Protein AF-A0AAW3DLY4-F1 (afdb_monomer_lite)

InterPro domains:
  IPR051628 Linear Ubiquitination-Associated E3 Ligases [PTHR22770] (1-93)

Structure (mmCIF, N/CA/C/O backbone):
data_AF-A0AAW3DLY4-F1
#
_entry.id   AF-A0AAW3DLY4-F1
#
loop_
_atom_site.group_PDB
_atom_site.id
_atom_site.type_symbol
_atom_site.label_atom_id
_atom_site.label_alt_id
_atom_site.label_comp_id
_atom_site.label_asym_id
_atom_site.label_entity_id
_atom_site.label_seq_id
_atom_site.pdbx_PDB_ins_code
_atom_site.Cartn_x
_atom_site.Cartn_y
_atom_site.Cartn_z
_atom_site.occupancy
_atom_site.B_iso_or_equiv
_atom_site.auth_seq_id
_atom_site.auth_comp_id
_atom_site.auth_asym_id
_atom_site.auth_atom_id
_atom_site.pdbx_PDB_model_num
ATOM 1 N N . GLN A 1 1 ? -2.853 5.286 -8.660 1.00 81.44 1 GLN A N 1
ATOM 2 C CA . GLN A 1 1 ? -2.055 4.701 -7.549 1.00 81.44 1 GLN A CA 1
ATOM 3 C C . GLN A 1 1 ? -3.009 3.956 -6.631 1.00 81.44 1 GLN A C 1
ATOM 5 O O . GLN A 1 1 ? -4.099 4.460 -6.415 1.00 81.44 1 GLN A O 1
ATOM 10 N N . ILE A 1 2 ?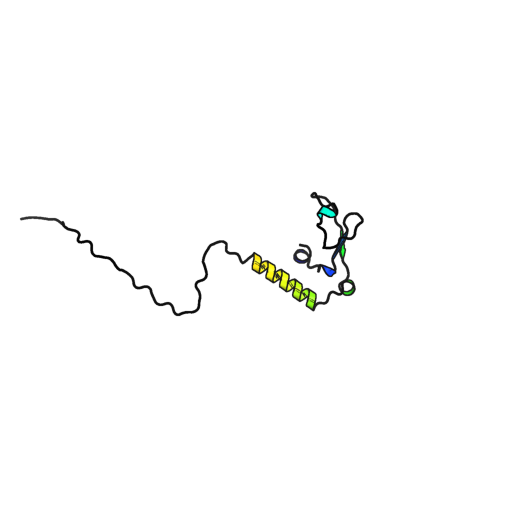 -2.622 2.812 -6.048 1.00 88.69 2 ILE A N 1
ATOM 11 C CA . ILE A 1 2 ? -3.568 1.887 -5.381 1.00 88.69 2 ILE A CA 1
ATOM 12 C C . ILE A 1 2 ? -4.442 2.517 -4.297 1.00 88.69 2 ILE A C 1
ATOM 14 O O . ILE A 1 2 ? -5.608 2.155 -4.183 1.00 88.69 2 ILE A O 1
ATOM 18 N N . PHE A 1 3 ? -3.924 3.483 -3.539 1.00 88.94 3 PHE A N 1
ATOM 19 C CA . PHE A 1 3 ? -4.751 4.199 -2.568 1.00 88.94 3 PHE A CA 1
ATOM 20 C C . PHE A 1 3 ? -5.906 4.968 -3.230 1.00 88.94 3 PHE A C 1
ATOM 22 O O . PHE A 1 3 ? -7.015 4.981 -2.717 1.00 88.94 3 PHE A O 1
ATOM 29 N N . GLN A 1 4 ? -5.667 5.555 -4.396 1.00 86.25 4 GLN A N 1
ATOM 30 C CA . GLN A 1 4 ? -6.649 6.333 -5.146 1.00 86.25 4 GLN A CA 1
ATOM 31 C C . GLN A 1 4 ? -7.583 5.443 -5.979 1.00 86.25 4 GLN A C 1
ATOM 33 O O . GLN A 1 4 ? -8.765 5.742 -6.100 1.00 86.25 4 GLN A O 1
ATOM 38 N N . ASP A 1 5 ? -7.055 4.339 -6.513 1.00 87.88 5 ASP A N 1
ATOM 39 C CA . ASP A 1 5 ? -7.800 3.433 -7.394 1.00 87.88 5 ASP A CA 1
ATOM 40 C C . ASP A 1 5 ? -8.678 2.445 -6.602 1.00 87.88 5 ASP A C 1
ATOM 42 O O . ASP A 1 5 ? -9.777 2.105 -7.033 1.00 87.88 5 ASP A O 1
ATOM 46 N N . TYR A 1 6 ? -8.200 1.989 -5.436 1.00 88.56 6 TYR A N 1
ATOM 47 C CA . TYR A 1 6 ? -8.843 0.940 -4.631 1.00 88.56 6 TYR A CA 1
ATOM 48 C C . TYR A 1 6 ? -9.123 1.342 -3.175 1.00 88.56 6 TYR A C 1
ATOM 50 O O . TYR A 1 6 ? -9.742 0.573 -2.444 1.00 88.56 6 TYR A O 1
ATOM 58 N N . GLY A 1 7 ? -8.662 2.507 -2.711 1.00 87.56 7 GLY A N 1
ATOM 59 C CA . GLY A 1 7 ? -8.925 2.986 -1.347 1.00 87.56 7 GLY A CA 1
ATOM 60 C C . GLY A 1 7 ? -8.051 2.367 -0.250 1.00 87.56 7 GLY A C 1
ATOM 61 O O . GLY A 1 7 ? -8.222 2.706 0.920 1.00 87.56 7 GLY A O 1
ATOM 62 N N . PHE A 1 8 ? -7.103 1.482 -0.579 1.00 90.38 8 PHE A N 1
ATOM 63 C CA . PHE A 1 8 ? -6.233 0.867 0.428 1.00 90.38 8 PHE A CA 1
ATOM 64 C C . PHE A 1 8 ? -5.183 1.856 0.925 1.00 90.38 8 PHE A C 1
ATOM 66 O O . PHE A 1 8 ? -4.349 2.315 0.149 1.00 90.38 8 PHE A O 1
ATOM 73 N N . HIS A 1 9 ? -5.190 2.171 2.219 1.00 89.12 9 HIS A N 1
ATOM 74 C CA . HIS A 1 9 ? -4.235 3.115 2.798 1.00 89.12 9 HIS A CA 1
ATOM 75 C C . HIS A 1 9 ? -2.782 2.603 2.692 1.00 89.12 9 HIS A C 1
ATOM 77 O O . HIS A 1 9 ? -2.556 1.414 2.918 1.00 89.12 9 HIS A O 1
ATOM 83 N N . PRO A 1 10 ? -1.770 3.451 2.420 1.00 88.56 10 PRO A N 1
ATOM 84 C CA . PRO A 1 10 ? -0.369 3.018 2.326 1.00 88.56 10 PRO A CA 1
ATOM 85 C C . PRO A 1 10 ? 0.121 2.200 3.532 1.00 88.56 10 PRO A C 1
ATOM 87 O O . PRO A 1 10 ? 0.851 1.231 3.368 1.00 88.56 10 PRO A O 1
ATOM 90 N N . LEU A 1 11 ? -0.356 2.510 4.743 1.00 90.00 11 LEU A N 1
ATOM 91 C CA . LEU A 1 11 ? 0.025 1.781 5.964 1.00 90.00 11 LEU A CA 1
ATOM 92 C C . LEU A 1 11 ? -0.368 0.295 5.946 1.00 90.00 11 LEU A C 1
ATOM 94 O O . LEU A 1 11 ? 0.375 -0.543 6.472 1.00 90.00 11 LEU A O 1
ATOM 98 N N . VAL A 1 12 ? -1.503 -0.043 5.323 1.00 91.88 12 VAL A N 1
ATOM 99 C CA . VAL A 1 12 ? -1.952 -1.437 5.203 1.00 91.88 12 VAL A CA 1
ATOM 100 C C . VAL A 1 12 ? -1.307 -2.165 4.025 1.00 91.88 12 VAL A C 1
ATOM 102 O O . VAL A 1 12 ? -1.423 -3.383 3.939 1.00 91.88 12 VAL A O 1
ATOM 105 N N . GLN A 1 13 ? -0.616 -1.458 3.131 1.00 92.25 13 GLN A N 1
ATOM 106 C CA . GLN A 1 13 ? -0.003 -2.037 1.940 1.00 92.25 13 GLN A CA 1
ATOM 107 C C . GLN A 1 13 ? 1.377 -2.618 2.262 1.00 92.25 13 GLN A C 1
ATOM 109 O O . GLN A 1 13 ? 2.264 -1.926 2.756 1.00 92.25 13 GLN A O 1
ATOM 114 N N . ARG A 1 14 ? 1.581 -3.902 1.959 1.00 92.06 14 ARG A N 1
ATOM 115 C CA . ARG A 1 14 ? 2.878 -4.579 2.053 1.00 92.06 14 ARG A CA 1
ATOM 116 C C . ARG A 1 14 ? 3.245 -5.175 0.708 1.00 92.06 14 ARG A C 1
ATOM 118 O O . ARG A 1 14 ? 2.703 -6.193 0.289 1.00 92.06 14 ARG A O 1
ATOM 125 N N . TRP A 1 15 ? 4.163 -4.507 0.028 1.00 90.94 15 TRP A N 1
ATOM 126 C CA . TRP A 1 15 ? 4.622 -4.895 -1.296 1.00 90.94 15 TRP A CA 1
ATOM 127 C C . TRP A 1 15 ? 5.664 -5.998 -1.218 1.00 90.94 15 TRP A C 1
ATOM 129 O O . TRP A 1 15 ? 6.626 -5.897 -0.462 1.00 90.94 15 TRP A O 1
ATOM 139 N N . ILE A 1 16 ? 5.471 -7.047 -2.008 1.00 90.38 16 ILE A N 1
ATOM 140 C CA . ILE A 1 16 ? 6.378 -8.183 -2.109 1.00 90.38 16 ILE A CA 1
ATOM 141 C C . ILE A 1 16 ? 6.741 -8.348 -3.580 1.00 90.38 16 ILE A C 1
ATOM 143 O O . ILE A 1 16 ? 5.876 -8.585 -4.425 1.00 90.38 16 ILE A O 1
ATOM 147 N N . ILE A 1 17 ? 8.027 -8.221 -3.890 1.00 90.12 17 ILE A N 1
ATOM 148 C CA . ILE A 1 17 ? 8.555 -8.395 -5.245 1.00 90.12 17 ILE A CA 1
ATOM 149 C C . ILE A 1 17 ? 9.643 -9.467 -5.173 1.00 90.12 17 ILE A C 1
ATOM 151 O O . ILE A 1 17 ? 10.612 -9.347 -4.419 1.00 90.12 17 ILE A O 1
ATOM 155 N N . GLY A 1 18 ? 9.449 -10.562 -5.911 1.00 85.69 18 GLY A N 1
ATOM 156 C CA . GLY A 1 18 ? 10.279 -11.760 -5.780 1.00 85.69 18 GLY A CA 1
ATOM 157 C C . GLY A 1 18 ? 10.168 -12.372 -4.380 1.00 85.69 18 GLY A C 1
ATOM 158 O O . GLY A 1 18 ? 9.118 -12.886 -4.008 1.00 85.69 18 GLY A O 1
ATOM 159 N N . GLN A 1 19 ? 11.257 -12.316 -3.608 1.00 84.62 19 GLN A N 1
ATOM 160 C CA . GLN A 1 19 ? 11.336 -12.826 -2.229 1.00 84.62 19 GLN A CA 1
ATOM 161 C C . GLN A 1 19 ? 11.556 -11.715 -1.189 1.00 84.62 19 GLN A C 1
ATOM 163 O O . GLN A 1 19 ? 11.863 -11.997 -0.031 1.00 84.62 19 GLN A O 1
ATOM 168 N N . CYS A 1 20 ? 11.429 -10.447 -1.588 1.00 85.88 20 CYS A N 1
ATOM 169 C CA . CYS A 1 20 ? 11.722 -9.306 -0.727 1.00 85.88 20 CYS A CA 1
ATOM 170 C C . CYS A 1 20 ? 10.455 -8.517 -0.397 1.00 85.88 20 CYS A C 1
ATOM 172 O O . CYS A 1 20 ? 9.661 -8.206 -1.285 1.00 85.88 20 CYS A O 1
ATOM 174 N N . LEU A 1 21 ? 10.310 -8.148 0.879 1.00 87.06 21 LEU A N 1
ATOM 175 C CA . LEU A 1 21 ? 9.351 -7.142 1.325 1.00 87.06 21 LEU A CA 1
ATOM 176 C C . LEU A 1 21 ? 9.915 -5.754 0.987 1.00 87.06 21 LEU A C 1
ATOM 178 O O . LEU A 1 21 ? 11.013 -5.404 1.424 1.00 87.06 21 LEU A O 1
ATOM 182 N N . CYS A 1 22 ? 9.198 -4.983 0.179 1.00 84.81 22 CYS A N 1
ATOM 183 C CA . CYS A 1 22 ? 9.636 -3.665 -0.260 1.00 84.81 22 CYS A CA 1
ATOM 184 C C . CYS A 1 22 ? 9.433 -2.615 0.835 1.00 84.81 22 CYS A C 1
ATOM 186 O O . CYS A 1 22 ? 8.495 -2.687 1.631 1.00 84.81 22 CYS A O 1
ATOM 188 N N . VAL A 1 23 ? 10.321 -1.625 0.838 1.00 79.69 23 VAL A N 1
ATOM 189 C CA . VAL A 1 23 ? 10.277 -0.454 1.716 1.00 79.69 23 VAL A CA 1
ATOM 190 C C . VAL A 1 23 ? 10.265 0.783 0.823 1.00 79.69 23 VAL A C 1
ATOM 192 O O . VAL A 1 23 ? 10.929 0.793 -0.216 1.00 79.69 23 VAL A O 1
ATOM 195 N N . ASP A 1 24 ? 9.530 1.817 1.229 1.00 74.31 24 ASP A N 1
ATOM 196 C CA . ASP A 1 24 ? 9.222 2.998 0.406 1.00 74.31 24 ASP A CA 1
ATOM 197 C C . ASP A 1 24 ? 10.450 3.825 -0.030 1.00 74.31 24 ASP A C 1
ATOM 199 O O . ASP A 1 24 ? 10.347 4.677 -0.908 1.00 74.31 24 ASP A O 1
ATOM 203 N N . GLU A 1 25 ? 11.634 3.575 0.535 1.00 77.88 25 GLU A N 1
ATOM 204 C CA . GLU A 1 25 ? 12.865 4.311 0.214 1.00 77.88 25 GLU A CA 1
ATOM 205 C C . GLU A 1 25 ? 13.497 3.918 -1.134 1.00 77.88 25 GLU A C 1
ATOM 207 O O . GLU A 1 25 ? 14.396 4.606 -1.622 1.00 77.88 25 GLU A O 1
ATOM 212 N N . ARG A 1 26 ? 13.067 2.808 -1.750 1.00 78.38 26 ARG A N 1
ATOM 213 C CA . ARG A 1 26 ? 13.651 2.296 -3.001 1.00 78.38 26 ARG A CA 1
ATOM 214 C C . ARG A 1 26 ? 12.653 2.325 -4.149 1.00 78.38 26 ARG A C 1
ATOM 216 O O . ARG A 1 26 ? 11.471 2.043 -3.992 1.00 78.38 26 ARG A O 1
ATOM 223 N N . THR A 1 27 ? 13.161 2.601 -5.348 1.00 83.12 27 THR A N 1
ATOM 224 C CA . THR A 1 27 ? 12.357 2.542 -6.571 1.00 83.12 27 THR A CA 1
ATOM 225 C C . THR A 1 27 ? 11.964 1.103 -6.899 1.00 83.12 27 THR A C 1
ATOM 227 O O . THR A 1 27 ? 12.731 0.163 -6.682 1.00 83.12 27 THR A O 1
ATOM 230 N N . VAL A 1 28 ? 10.788 0.928 -7.503 1.00 82.81 28 VAL A N 1
ATOM 231 C CA . VAL A 1 28 ? 10.261 -0.389 -7.907 1.00 82.81 28 VAL A CA 1
ATOM 232 C C . VAL A 1 28 ? 11.221 -1.121 -8.865 1.00 82.81 28 VAL A C 1
ATOM 234 O O . VAL A 1 28 ? 11.380 -2.340 -8.805 1.00 82.81 28 VAL A O 1
ATOM 237 N N . SER A 1 29 ? 11.961 -0.366 -9.683 1.00 83.44 29 SER A N 1
ATOM 238 C CA . SER A 1 29 ? 12.997 -0.884 -10.584 1.00 83.44 29 SER A CA 1
ATOM 239 C C . SER A 1 29 ? 14.164 -1.552 -9.860 1.00 83.44 29 SER A C 1
ATOM 241 O O . SER A 1 29 ? 14.739 -2.504 -10.386 1.00 83.44 29 SER A O 1
ATOM 243 N N . SER A 1 30 ? 14.492 -1.103 -8.642 1.00 84.25 30 SER A N 1
ATOM 244 C CA . SER A 1 30 ? 15.518 -1.736 -7.804 1.00 84.25 30 SER A CA 1
ATOM 245 C C . SER A 1 30 ? 15.120 -3.140 -7.347 1.00 84.25 30 SER A C 1
ATOM 247 O O . SER A 1 30 ? 16.000 -3.921 -6.995 1.00 84.25 30 SER A O 1
ATOM 249 N N . TYR A 1 31 ? 13.824 -3.455 -7.334 1.00 81.94 31 TYR A N 1
ATOM 250 C CA . TYR A 1 31 ? 13.295 -4.761 -6.945 1.00 81.94 31 TYR A CA 1
ATOM 251 C C . TYR A 1 31 ? 13.081 -5.704 -8.134 1.00 81.94 31 TYR A C 1
ATOM 253 O O . TYR A 1 31 ? 12.654 -6.839 -7.950 1.00 81.94 31 TYR A O 1
ATOM 261 N N . GLY A 1 32 ? 13.404 -5.254 -9.349 1.00 82.94 32 GLY A N 1
ATOM 262 C CA . GLY A 1 32 ? 13.342 -6.073 -10.556 1.00 82.94 32 GLY A CA 1
ATOM 263 C C . GLY A 1 32 ? 12.179 -5.758 -11.490 1.00 82.94 32 GLY A C 1
ATOM 264 O O . GLY A 1 32 ? 12.116 -6.380 -12.542 1.00 82.94 32 GLY A O 1
ATOM 265 N N . ILE A 1 33 ? 11.323 -4.774 -11.179 1.00 86.25 33 ILE A N 1
ATOM 266 C CA . ILE A 1 33 ? 10.237 -4.354 -12.081 1.00 86.25 33 ILE A CA 1
ATOM 267 C C . ILE A 1 33 ? 10.779 -3.385 -13.128 1.00 86.25 33 ILE A C 1
ATOM 269 O O . ILE A 1 33 ? 11.040 -2.210 -12.861 1.00 86.25 33 ILE A O 1
ATOM 273 N N . ARG A 1 34 ? 10.997 -3.902 -14.330 1.00 87.50 34 ARG A N 1
ATOM 274 C CA . ARG A 1 34 ? 11.611 -3.204 -15.462 1.00 87.50 34 ARG A CA 1
ATOM 275 C C . ARG A 1 34 ? 10.753 -3.267 -16.718 1.00 87.50 34 ARG A C 1
ATOM 277 O O . ARG A 1 34 ? 10.944 -2.434 -17.600 1.00 87.50 34 ARG A O 1
ATOM 284 N N . ARG A 1 35 ? 9.883 -4.269 -16.838 1.00 89.06 35 ARG A N 1
ATOM 285 C CA . ARG A 1 35 ? 9.079 -4.528 -18.031 1.00 89.06 35 ARG A CA 1
ATOM 286 C C . ARG A 1 35 ? 7.644 -4.852 -17.650 1.00 89.06 35 ARG A C 1
ATOM 288 O O . ARG A 1 35 ? 7.362 -5.361 -16.567 1.00 89.06 35 ARG A O 1
ATOM 295 N N . ASP A 1 36 ? 6.746 -4.602 -18.589 1.00 84.81 36 ASP A N 1
ATOM 296 C CA . ASP A 1 36 ? 5.371 -5.065 -18.492 1.00 84.81 36 ASP A CA 1
ATOM 297 C C . ASP A 1 36 ? 5.348 -6.596 -18.411 1.00 84.81 36 ASP A C 1
ATOM 299 O O . ASP A 1 36 ? 5.979 -7.288 -19.215 1.00 84.81 36 ASP A O 1
ATOM 303 N N . GLY A 1 37 ? 4.644 -7.116 -17.408 1.00 86.94 37 GLY A N 1
ATOM 304 C CA . GLY A 1 37 ? 4.608 -8.543 -17.086 1.00 86.94 37 GLY A CA 1
ATOM 305 C C . GLY A 1 37 ? 5.449 -8.939 -15.871 1.00 86.94 37 GLY A C 1
ATOM 306 O O . GLY A 1 37 ? 5.276 -10.051 -15.376 1.00 86.94 37 GLY A O 1
ATOM 307 N N . ASP A 1 38 ? 6.294 -8.046 -15.344 1.00 89.19 38 ASP A N 1
ATOM 308 C CA . ASP A 1 38 ? 6.935 -8.273 -14.049 1.00 89.19 38 ASP A CA 1
ATOM 309 C C . ASP A 1 38 ? 5.876 -8.274 -12.937 1.00 89.19 38 ASP A C 1
ATOM 311 O O . ASP A 1 38 ? 5.048 -7.367 -12.822 1.00 89.19 38 ASP A O 1
ATOM 315 N N . THR A 1 39 ? 5.881 -9.321 -12.115 1.00 89.44 39 THR A N 1
ATOM 316 C CA . THR A 1 39 ? 4.847 -9.544 -11.101 1.00 89.44 39 THR A CA 1
ATOM 317 C C . THR A 1 39 ? 5.245 -8.978 -9.746 1.00 89.44 39 THR A C 1
ATOM 319 O O . THR A 1 39 ? 6.336 -9.252 -9.241 1.00 89.44 39 THR A O 1
ATOM 322 N N . ALA A 1 40 ? 4.307 -8.278 -9.113 1.00 90.62 40 ALA A N 1
ATOM 323 C CA . ALA A 1 40 ? 4.367 -7.885 -7.713 1.00 90.62 40 ALA A CA 1
ATOM 324 C C . ALA A 1 40 ? 3.164 -8.460 -6.971 1.00 90.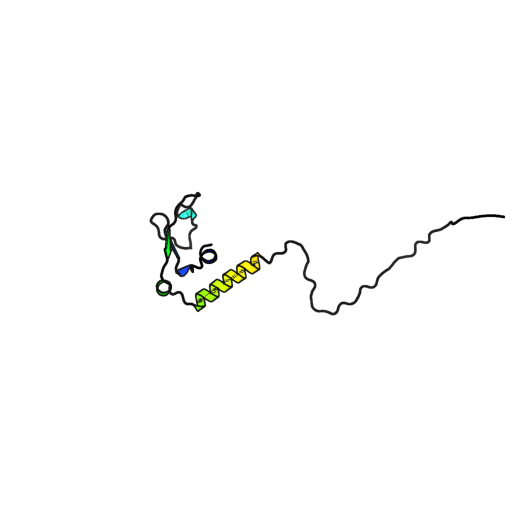62 40 ALA A C 1
ATOM 326 O O . ALA A 1 40 ? 2.074 -8.584 -7.531 1.00 90.62 40 ALA A O 1
ATOM 327 N N . PHE A 1 41 ? 3.352 -8.747 -5.692 1.00 90.12 41 PHE A N 1
ATOM 328 C CA . PHE A 1 41 ? 2.280 -9.129 -4.793 1.00 90.12 41 PHE A CA 1
ATOM 329 C C . PHE A 1 41 ? 2.049 -8.008 -3.787 1.00 90.12 41 PHE A C 1
ATOM 331 O O . PHE A 1 41 ? 2.993 -7.406 -3.275 1.00 90.12 41 PHE A O 1
ATOM 338 N N . LEU A 1 42 ? 0.782 -7.741 -3.497 1.00 92.00 42 LEU A N 1
ATOM 339 C CA . LEU A 1 42 ? 0.373 -6.806 -2.46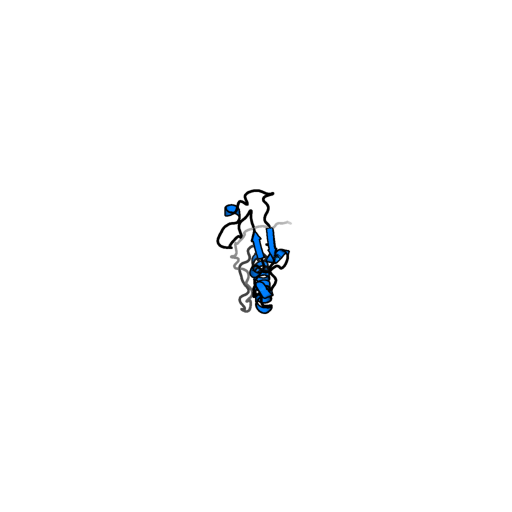3 1.00 92.00 42 LEU A CA 1
ATOM 340 C C . LEU A 1 42 ? -0.307 -7.592 -1.347 1.00 92.00 42 LEU A C 1
ATOM 342 O O . LEU A 1 42 ? -1.369 -8.177 -1.548 1.00 92.00 42 LEU A O 1
ATOM 346 N N . TYR A 1 43 ? 0.309 -7.599 -0.172 1.00 92.19 43 TYR A N 1
ATOM 347 C CA . TYR A 1 43 ? -0.287 -8.128 1.043 1.00 92.19 43 TYR A CA 1
ATOM 348 C C . TYR A 1 43 ? -0.964 -6.994 1.812 1.00 92.19 43 TYR A C 1
ATOM 350 O O . TYR A 1 43 ? -0.378 -5.928 2.005 1.00 92.19 43 TYR A O 1
ATOM 358 N N . LEU A 1 44 ? -2.209 -7.214 2.231 1.00 92.44 44 LEU A N 1
ATOM 359 C CA . LEU A 1 44 ? -3.007 -6.214 2.933 1.00 92.44 44 LEU A CA 1
ATOM 360 C C . LEU A 1 44 ? -3.079 -6.554 4.417 1.00 92.44 44 LEU A C 1
ATOM 362 O O . LEU A 1 44 ? -3.560 -7.619 4.807 1.00 92.44 44 LEU A O 1
ATOM 366 N N . LEU A 1 45 ? -2.609 -5.628 5.246 1.00 92.12 45 LEU A N 1
ATOM 367 C CA . LEU A 1 45 ? -2.790 -5.696 6.689 1.00 92.12 45 LEU A CA 1
ATOM 368 C C . LEU A 1 45 ? -4.219 -5.295 7.059 1.00 92.12 45 LEU A C 1
ATOM 370 O O . LEU A 1 45 ? -4.860 -4.484 6.392 1.00 92.12 45 LEU A O 1
ATOM 374 N N . SER A 1 46 ? -4.703 -5.815 8.183 1.00 90.69 46 SER A N 1
ATOM 375 C CA . SER A 1 46 ? -5.889 -5.247 8.824 1.00 90.69 46 SER A CA 1
ATOM 376 C C . SER A 1 46 ? -5.573 -3.844 9.349 1.00 90.69 46 SER A C 1
ATOM 378 O O . SER A 1 46 ? -4.464 -3.605 9.833 1.00 90.69 46 SER A O 1
ATOM 380 N N . ALA A 1 47 ? -6.561 -2.945 9.338 1.00 88.56 47 ALA A N 1
ATOM 381 C CA . ALA A 1 47 ? -6.428 -1.585 9.866 1.00 88.56 47 ALA A CA 1
ATOM 382 C C . ALA A 1 47 ? -5.845 -1.559 11.291 1.00 88.56 47 ALA A C 1
ATOM 384 O O . ALA A 1 47 ? -4.958 -0.763 11.582 1.00 88.56 47 ALA A O 1
ATOM 385 N N . LYS A 1 48 ? -6.253 -2.509 12.146 1.00 89.19 48 LYS A N 1
ATOM 386 C CA . LYS A 1 48 ? -5.737 -2.636 13.517 1.00 89.19 48 LYS A CA 1
ATOM 387 C C . LYS A 1 48 ? -4.240 -2.961 13.571 1.00 89.19 48 LYS A C 1
ATOM 389 O O . LYS A 1 48 ? -3.549 -2.481 14.457 1.00 89.19 48 LYS A O 1
ATOM 394 N N . MET A 1 49 ? -3.749 -3.791 12.651 1.00 90.62 49 MET A N 1
ATOM 395 C CA . MET A 1 49 ? -2.333 -4.180 12.595 1.00 90.62 49 MET A CA 1
ATOM 396 C C . MET A 1 49 ? -1.460 -3.066 12.011 1.00 90.62 49 MET A C 1
ATOM 398 O O . MET A 1 49 ? -0.286 -2.978 12.340 1.00 90.62 49 MET A O 1
ATOM 402 N N . ALA A 1 50 ? -2.037 -2.227 11.153 1.00 88.00 50 ALA A N 1
ATOM 403 C CA . ALA A 1 50 ? -1.365 -1.081 10.555 1.00 88.00 50 ALA A CA 1
ATOM 404 C C . ALA A 1 50 ? -1.492 0.210 11.383 1.00 88.00 50 ALA A C 1
ATOM 406 O O . ALA A 1 50 ? -1.106 1.266 10.890 1.00 88.00 50 ALA A O 1
ATOM 407 N N . GLU A 1 51 ? -2.077 0.133 12.587 1.00 88.62 51 GLU A N 1
ATOM 408 C CA . GLU A 1 51 ? -2.344 1.285 13.463 1.00 88.62 51 GLU A CA 1
ATOM 409 C C . GLU A 1 51 ? -3.092 2.422 12.739 1.00 88.62 51 GLU A C 1
ATOM 411 O O . GLU A 1 51 ? -2.911 3.605 13.021 1.00 88.62 51 GLU A O 1
ATOM 416 N N . LEU A 1 52 ? -3.945 2.053 11.778 1.00 88.94 52 LEU A N 1
ATOM 417 C CA . LEU A 1 52 ? -4.693 3.002 10.968 1.00 88.94 52 LEU A CA 1
ATOM 418 C C . LEU A 1 52 ? -5.956 3.431 11.717 1.00 88.94 52 LEU A C 1
ATOM 420 O O . LEU A 1 52 ? -6.873 2.628 11.906 1.00 88.94 52 LEU A O 1
ATOM 424 N N . THR A 1 53 ? -6.002 4.697 12.123 1.00 90.81 53 THR A N 1
ATOM 425 C CA . THR A 1 53 ? -7.204 5.325 12.678 1.00 90.81 53 THR A CA 1
ATOM 426 C C . THR A 1 53 ? -8.083 5.897 11.567 1.00 90.81 53 THR A C 1
ATOM 428 O O . THR A 1 53 ? -7.601 6.247 10.489 1.00 90.81 53 THR A O 1
ATOM 431 N N . GLU A 1 54 ? -9.383 5.998 11.840 1.00 88.75 54 GLU A N 1
ATOM 432 C CA . GLU A 1 54 ? -10.363 6.577 10.912 1.00 88.75 54 GLU A CA 1
ATOM 433 C C . GLU A 1 54 ? -10.041 8.041 10.593 1.00 88.75 54 GLU A C 1
ATOM 435 O O . GLU A 1 54 ? -9.948 8.404 9.427 1.00 88.75 54 GLU A O 1
ATOM 440 N N . GLU A 1 55 ? -9.728 8.841 11.615 1.00 90.12 55 GLU A N 1
ATOM 441 C CA . GLU A 1 55 ? -9.317 10.243 11.458 1.00 90.12 55 GLU A CA 1
ATOM 442 C C . GLU A 1 55 ? -8.142 10.399 10.480 1.00 90.12 55 GLU A C 1
ATOM 444 O O . GLU A 1 55 ? -8.168 11.247 9.588 1.00 90.12 55 GLU A O 1
ATOM 449 N N . ARG A 1 56 ? -7.114 9.548 10.609 1.00 88.69 56 ARG A N 1
ATOM 450 C CA . ARG A 1 56 ? -5.953 9.580 9.712 1.00 88.69 56 ARG A CA 1
ATOM 451 C C . ARG A 1 56 ? -6.319 9.211 8.287 1.00 88.69 56 ARG A C 1
ATOM 453 O O . ARG A 1 56 ? -5.839 9.844 7.351 1.00 88.69 56 ARG A O 1
ATOM 460 N N . TYR A 1 57 ? -7.159 8.195 8.135 1.00 89.06 57 TYR A N 1
ATOM 461 C CA . TYR A 1 57 ? -7.644 7.783 6.830 1.00 89.06 57 TYR A CA 1
ATOM 462 C C . TYR A 1 57 ? -8.407 8.916 6.133 1.00 89.06 57 TYR A C 1
ATOM 464 O O . TYR A 1 57 ? -8.125 9.204 4.971 1.00 89.06 57 TYR A O 1
ATOM 472 N N . GLU A 1 58 ? -9.320 9.584 6.840 1.00 90.19 58 GLU A N 1
ATOM 473 C CA . GLU A 1 58 ? -10.093 10.706 6.304 1.00 90.19 58 GLU A CA 1
ATOM 474 C C . GLU A 1 58 ? -9.203 11.895 5.927 1.00 90.19 58 GLU A C 1
ATOM 476 O O . GLU A 1 58 ? -9.356 12.451 4.837 1.00 90.19 58 GLU A O 1
ATOM 481 N N . GLU A 1 59 ? -8.243 12.263 6.785 1.00 91.25 59 GLU A N 1
ATOM 482 C CA . GLU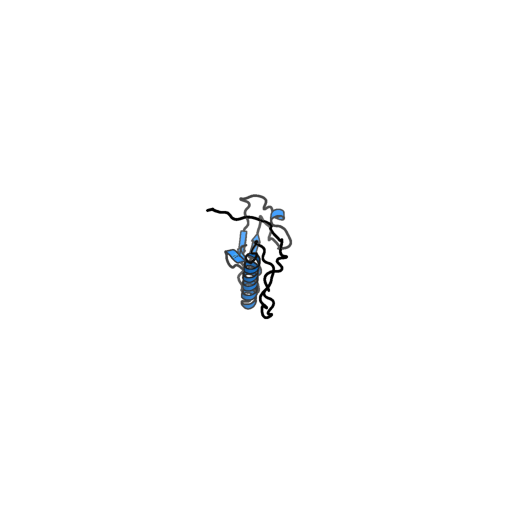 A 1 59 ? -7.284 13.336 6.502 1.00 91.25 59 GLU A CA 1
ATOM 483 C C . GLU A 1 59 ? -6.500 13.038 5.217 1.00 91.25 59 GLU A C 1
ATOM 485 O O . GLU A 1 59 ? -6.469 13.860 4.297 1.00 91.25 59 GLU A O 1
ATOM 490 N N . ASP A 1 60 ? -5.891 11.855 5.110 1.00 88.88 60 ASP A N 1
ATOM 491 C CA . ASP A 1 60 ? -5.089 11.499 3.941 1.00 88.88 60 ASP A CA 1
ATOM 492 C C . ASP A 1 60 ? -5.944 11.325 2.676 1.00 88.88 60 ASP A C 1
ATOM 494 O O . ASP A 1 60 ? -5.519 11.715 1.582 1.00 88.88 60 ASP A O 1
ATOM 498 N N . GLN A 1 61 ? -7.181 10.840 2.802 1.00 88.25 61 GLN A N 1
ATOM 499 C CA . GLN A 1 61 ? -8.129 10.802 1.690 1.00 88.25 61 GLN A CA 1
ATOM 500 C C . GLN A 1 61 ? -8.481 12.220 1.211 1.00 88.25 61 GLN A C 1
ATOM 502 O O . GLN A 1 61 ? -8.444 12.495 0.006 1.00 88.25 61 GLN A O 1
ATOM 507 N N . ALA A 1 62 ? -8.758 13.146 2.133 1.00 90.25 62 ALA A N 1
ATOM 508 C CA . ALA A 1 62 ? -9.024 14.546 1.820 1.00 90.25 62 ALA A CA 1
ATOM 509 C C . ALA A 1 62 ? -7.809 15.221 1.164 1.00 90.25 62 ALA A C 1
ATOM 511 O O . ALA A 1 62 ? -7.963 15.951 0.182 1.00 90.25 62 ALA A O 1
ATOM 512 N N . ARG A 1 63 ? -6.590 14.932 1.637 1.00 89.25 63 ARG A N 1
ATOM 513 C CA . ARG A 1 63 ? -5.340 15.432 1.040 1.00 89.25 63 ARG A CA 1
ATOM 514 C C . ARG A 1 63 ? -5.159 14.959 -0.400 1.00 89.25 63 ARG A C 1
ATOM 516 O O . ARG A 1 63 ? -4.788 15.756 -1.263 1.00 89.25 63 ARG A O 1
ATOM 523 N N . VAL A 1 64 ? -5.449 13.692 -0.685 1.00 86.31 64 VAL A N 1
ATOM 524 C CA . VAL A 1 64 ? -5.373 13.139 -2.047 1.00 86.31 64 VAL A CA 1
ATOM 525 C C . VAL A 1 64 ? -6.448 13.735 -2.961 1.00 86.31 64 VAL A C 1
ATOM 527 O O . VAL A 1 64 ? -6.154 14.086 -4.110 1.00 86.31 64 VAL A O 1
ATOM 530 N N . MET A 1 65 ? -7.671 13.927 -2.460 1.00 87.06 65 MET A N 1
ATOM 531 C CA . MET A 1 65 ? -8.726 14.622 -3.206 1.00 87.06 65 MET A CA 1
ATOM 532 C C . MET A 1 65 ? -8.340 16.074 -3.517 1.00 87.06 65 MET A C 1
ATOM 534 O O . MET A 1 65 ? -8.453 16.511 -4.664 1.00 87.06 65 MET A O 1
ATOM 538 N N . LEU A 1 66 ? -7.794 16.803 -2.540 1.00 87.62 66 LEU A N 1
ATOM 539 C CA . LEU A 1 66 ? -7.329 18.179 -2.725 1.00 87.62 66 LEU A CA 1
ATOM 540 C C . LEU A 1 66 ? -6.173 18.264 -3.734 1.00 87.62 66 LEU A C 1
ATOM 542 O O . LEU A 1 66 ? -6.156 19.158 -4.582 1.00 87.62 66 LEU A O 1
ATOM 546 N N . SER A 1 67 ? -5.229 17.319 -3.688 1.00 84.00 67 SER A N 1
ATOM 547 C CA . SER A 1 67 ? -4.130 17.220 -4.659 1.00 84.00 67 SER A CA 1
ATOM 548 C C . SER A 1 67 ? -4.642 16.997 -6.087 1.00 84.00 67 SER A C 1
ATOM 550 O O . SER A 1 67 ? -4.143 17.624 -7.025 1.00 84.00 67 SER A O 1
ATOM 552 N N . SER A 1 68 ? -5.684 16.178 -6.249 1.00 77.75 68 SER A N 1
ATOM 553 C CA . SER A 1 68 ? -6.314 15.904 -7.550 1.00 77.75 68 SER A CA 1
ATOM 554 C C . SER A 1 68 ? -7.016 17.142 -8.115 1.00 77.75 68 SER A C 1
ATOM 556 O O . SER A 1 68 ? -6.859 17.478 -9.287 1.00 77.75 68 SER A O 1
ATOM 558 N N . ILE A 1 69 ? -7.724 17.889 -7.262 1.00 76.38 69 ILE A N 1
ATOM 559 C CA . ILE A 1 69 ? -8.359 19.158 -7.645 1.00 76.38 69 ILE A CA 1
ATOM 560 C C . ILE A 1 69 ? -7.297 20.177 -8.066 1.00 76.38 69 ILE A C 1
ATOM 562 O O . ILE A 1 69 ? -7.419 20.779 -9.129 1.00 76.38 69 ILE A O 1
ATOM 566 N N . SER A 1 70 ? -6.214 20.288 -7.293 1.00 72.75 70 SER A N 1
ATOM 567 C CA . SER A 1 70 ? -5.097 21.204 -7.561 1.00 72.75 70 SER A CA 1
ATOM 568 C C . SER A 1 70 ? -4.394 20.920 -8.894 1.00 72.75 70 SER A C 1
ATOM 570 O O . SER A 1 70 ? -3.947 21.845 -9.571 1.00 72.75 70 SER A O 1
ATOM 572 N N . SER A 1 71 ? -4.305 19.646 -9.288 1.00 60.31 71 SER A N 1
ATOM 573 C CA . SER A 1 71 ? -3.711 19.225 -10.565 1.00 60.31 71 SER A CA 1
ATOM 574 C C . SER A 1 71 ? -4.673 19.378 -11.749 1.00 60.31 71 SER A C 1
ATOM 576 O O . SER A 1 71 ? -4.224 19.647 -12.860 1.00 60.31 71 SER A O 1
ATOM 578 N N . SER A 1 72 ? -5.988 19.312 -11.516 1.00 60.31 72 SER A N 1
ATOM 579 C CA . SER A 1 72 ? -7.014 19.626 -12.525 1.00 60.31 72 SER A CA 1
ATOM 580 C C . SER A 1 72 ? -7.294 21.129 -12.701 1.00 60.31 72 SER A C 1
ATOM 582 O O . SER A 1 72 ? -7.838 21.536 -13.723 1.00 60.31 72 SER A O 1
ATOM 584 N N . SER A 1 73 ? -6.893 21.976 -11.746 1.00 55.06 73 SER A N 1
ATOM 585 C CA . SER A 1 73 ? -7.132 23.428 -11.766 1.00 55.06 73 SER A CA 1
ATOM 586 C C . SER A 1 73 ? -6.068 24.252 -12.508 1.00 55.06 73 SER A C 1
ATOM 588 O O . SER A 1 73 ? -5.904 25.436 -12.222 1.00 55.06 73 SER A O 1
ATOM 590 N N . LEU A 1 74 ? -5.353 23.665 -13.473 1.00 45.16 74 LEU A N 1
ATOM 591 C CA . LEU A 1 74 ? -4.623 24.430 -14.487 1.00 45.16 74 LEU A CA 1
ATOM 592 C C . LEU A 1 74 ? -5.524 24.626 -15.718 1.00 45.16 74 LEU A C 1
ATOM 594 O O . LEU A 1 74 ? -5.513 23.780 -16.613 1.00 45.16 74 LEU A O 1
ATOM 598 N N . PRO A 1 75 ? -6.256 25.748 -15.848 1.00 45.59 75 PRO A N 1
ATOM 599 C CA . PRO A 1 75 ? -6.515 26.274 -17.171 1.00 45.59 75 PRO A CA 1
ATOM 600 C C . PRO A 1 7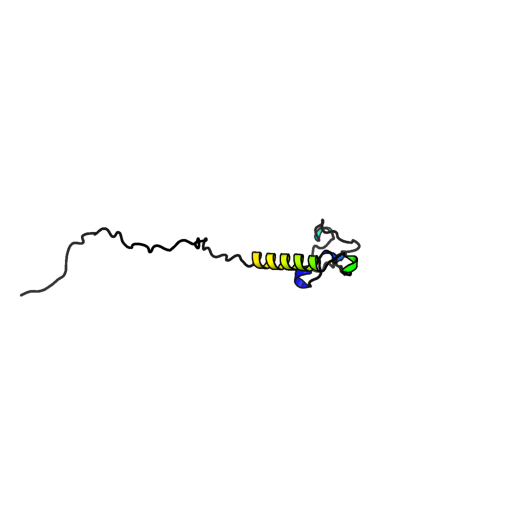5 ? -5.162 26.728 -17.731 1.00 45.59 75 PRO A C 1
ATOM 602 O O . PRO A 1 75 ? -4.636 27.785 -17.382 1.00 45.59 75 PRO A O 1
ATOM 605 N N . SER A 1 76 ? -4.572 25.913 -18.603 1.00 49.41 76 SER A N 1
ATOM 606 C CA . SER A 1 76 ? -3.710 26.455 -19.648 1.00 49.41 76 SER A CA 1
ATOM 607 C C . SER A 1 76 ? -4.623 27.135 -20.666 1.00 49.41 76 SER A C 1
ATOM 609 O O . SER A 1 76 ? -4.964 26.564 -21.690 1.00 49.41 76 SER A O 1
ATOM 611 N N . ASP A 1 77 ? -5.094 28.325 -20.314 1.00 44.72 77 ASP A N 1
ATOM 612 C CA . ASP A 1 77 ? -5.206 29.438 -21.246 1.00 44.72 77 ASP A CA 1
ATOM 613 C C . ASP A 1 77 ? -5.150 30.718 -20.411 1.00 44.72 77 ASP A C 1
ATOM 615 O O . ASP A 1 77 ? -5.762 30.822 -19.345 1.00 44.72 77 ASP A O 1
ATOM 619 N N . GLY A 1 78 ? -4.270 31.629 -20.806 1.00 51.03 78 GLY A N 1
ATOM 620 C CA . GLY A 1 78 ? -3.879 32.744 -19.966 1.00 51.03 78 GLY A CA 1
ATOM 621 C C . GLY A 1 78 ? -5.026 33.711 -19.720 1.00 51.03 78 GLY A C 1
ATOM 622 O O . GLY A 1 78 ? -5.424 34.417 -20.628 1.00 51.03 78 GLY A O 1
ATOM 623 N N . GLU A 1 79 ? -5.443 33.889 -18.470 1.00 43.44 79 GLU A N 1
ATOM 624 C CA . GLU A 1 79 ? -5.923 35.203 -18.055 1.00 43.44 79 GLU A CA 1
ATOM 625 C C . GLU A 1 79 ? -5.595 35.472 -16.590 1.00 43.44 79 GLU A C 1
ATOM 627 O O . GLU A 1 79 ? -6.194 35.008 -15.621 1.00 43.44 79 GLU A O 1
ATOM 632 N N . GLN A 1 80 ? -4.526 36.237 -16.462 1.00 44.84 80 GLN A N 1
ATOM 633 C CA . GLN A 1 80 ? -3.970 36.770 -15.248 1.00 44.84 80 GLN A CA 1
ATOM 634 C C . GLN A 1 80 ? -5.018 37.643 -14.548 1.00 44.84 80 GLN A C 1
ATOM 636 O O . GLN A 1 80 ? -5.211 38.809 -14.879 1.00 44.84 80 GLN A O 1
ATOM 641 N N . ARG A 1 81 ? -5.650 37.067 -13.525 1.00 53.62 81 ARG A N 1
ATOM 642 C CA . ARG A 1 81 ? -5.828 37.695 -12.211 1.00 53.62 81 ARG A CA 1
ATOM 643 C C . ARG A 1 81 ? -6.160 39.194 -12.277 1.00 53.62 81 ARG A C 1
ATOM 645 O O . ARG A 1 81 ? -5.309 40.032 -11.985 1.00 53.62 81 ARG A O 1
ATOM 652 N N . LYS A 1 82 ? -7.411 39.540 -12.577 1.00 51.03 82 LYS A N 1
ATOM 653 C CA . LYS A 1 82 ? -7.955 40.877 -12.285 1.00 51.03 82 LYS A CA 1
ATOM 654 C C . LYS A 1 82 ? -9.371 40.790 -11.731 1.00 51.03 82 LYS A C 1
ATOM 656 O O . LYS A 1 82 ? -10.326 41.259 -12.328 1.00 51.03 82 LYS A O 1
ATOM 661 N N . TYR A 1 83 ? -9.485 40.240 -10.533 1.00 51.28 83 TYR A N 1
ATOM 662 C CA . TYR A 1 83 ? -10.585 40.577 -9.633 1.00 51.28 83 TYR A CA 1
ATOM 663 C C . TYR A 1 83 ? -10.010 40.835 -8.241 1.00 51.28 83 TYR A C 1
ATOM 665 O O . TYR A 1 83 ? -10.270 40.131 -7.275 1.00 51.28 83 TYR A O 1
ATOM 673 N N . ASN A 1 84 ? -9.166 41.869 -8.165 1.00 56.47 84 ASN A N 1
ATOM 674 C CA . ASN A 1 84 ? -9.011 42.602 -6.917 1.00 56.47 84 ASN A CA 1
ATOM 675 C C . ASN A 1 84 ? -10.210 43.546 -6.798 1.00 56.47 84 ASN A C 1
ATOM 677 O O . ASN A 1 84 ? -10.532 44.284 -7.729 1.00 56.47 84 ASN A O 1
ATOM 681 N N . THR A 1 85 ? -10.874 43.464 -5.656 1.00 57.34 85 THR A N 1
ATOM 682 C CA . THR A 1 85 ? -12.123 44.120 -5.277 1.00 57.34 85 THR A CA 1
ATOM 683 C C . THR A 1 85 ? -11.965 45.641 -5.200 1.00 57.34 85 THR A C 1
ATOM 685 O O . THR A 1 85 ? -11.769 46.192 -4.123 1.00 57.34 85 THR A O 1
ATOM 688 N N . LEU A 1 86 ? -12.043 46.347 -6.328 1.00 56.19 86 LEU A N 1
ATOM 689 C CA . LEU A 1 86 ? -12.178 47.807 -6.354 1.00 56.19 86 LEU A CA 1
ATOM 690 C C . LEU A 1 86 ? -13.206 48.223 -7.420 1.00 56.19 86 LEU A C 1
ATOM 692 O O . LEU A 1 86 ? -13.258 47.602 -8.484 1.00 56.19 86 LEU A O 1
ATOM 696 N N . PRO A 1 87 ? -14.049 49.242 -7.152 1.00 49.31 87 PRO A N 1
ATOM 697 C CA . PRO A 1 87 ? -15.124 49.634 -8.054 1.00 49.31 87 PRO A CA 1
ATOM 698 C C . PRO A 1 87 ? -14.568 50.125 -9.397 1.00 49.31 87 PRO A C 1
ATOM 700 O O . PRO A 1 87 ? -13.763 51.052 -9.474 1.00 49.31 87 PRO A O 1
ATOM 703 N N . ASN A 1 88 ? -15.023 49.460 -10.457 1.00 47.84 88 ASN A N 1
ATOM 704 C CA . ASN A 1 88 ? -14.696 49.690 -11.857 1.00 47.84 88 ASN A CA 1
ATOM 705 C C . ASN A 1 88 ? -15.104 51.110 -12.303 1.00 47.84 88 ASN A C 1
ATOM 707 O O . ASN A 1 88 ? -16.290 51.395 -12.466 1.00 47.84 88 ASN A O 1
ATOM 711 N N . MET A 1 89 ? -14.132 52.000 -12.518 1.00 46.56 89 MET A N 1
ATOM 712 C CA . MET A 1 89 ? -14.353 53.271 -13.218 1.00 46.56 89 MET A CA 1
ATOM 713 C C . MET A 1 89 ? -14.344 53.020 -14.738 1.00 46.56 89 MET A C 1
ATOM 715 O O . MET A 1 89 ? -13.424 52.369 -15.237 1.00 46.56 89 MET A O 1
ATOM 719 N N . PRO A 1 90 ? -15.329 53.526 -15.502 1.00 55.81 90 PRO A N 1
ATOM 720 C CA . PRO A 1 90 ? -15.443 53.233 -16.927 1.00 55.81 90 PRO A CA 1
ATOM 721 C C . PRO A 1 90 ? -14.365 53.955 -17.761 1.00 55.81 90 PRO A C 1
ATOM 723 O O . PRO A 1 90 ? -14.006 55.097 -17.458 1.00 55.81 90 PRO A O 1
ATOM 726 N N . PRO A 1 91 ? -13.871 53.348 -18.858 1.00 49.59 91 PRO A N 1
ATOM 727 C CA . PRO A 1 91 ? -12.835 53.953 -19.690 1.00 49.59 91 PRO A CA 1
ATOM 728 C C . PRO A 1 91 ? -13.395 55.094 -20.558 1.00 49.59 91 PRO A C 1
ATOM 730 O O . PRO A 1 91 ? -14.291 54.898 -21.384 1.00 49.59 91 PRO A O 1
ATOM 733 N N . LYS A 1 92 ? -12.829 56.300 -20.407 1.00 47.06 92 LYS A N 1
ATOM 734 C CA . LYS A 1 92 ? -13.065 57.441 -21.307 1.00 47.06 92 LYS A CA 1
ATOM 735 C C . LYS A 1 92 ? -12.456 57.148 -22.683 1.00 47.06 92 LYS A C 1
ATOM 737 O O . LYS A 1 92 ? -11.247 56.995 -22.830 1.00 47.06 92 LYS A O 1
ATOM 742 N N . LYS A 1 93 ? -13.324 57.088 -23.690 1.00 43.75 93 LYS A N 1
ATOM 743 C CA . LYS A 1 93 ? -13.004 56.941 -25.112 1.00 43.75 93 LYS A CA 1
ATOM 744 C C . LYS A 1 93 ? -12.420 58.245 -25.679 1.00 43.75 93 LYS A C 1
ATOM 746 O O . LYS A 1 93 ? -12.973 59.310 -25.431 1.00 43.75 93 LYS A O 1
ATOM 751 N N . GLY A 1 94 ? -11.395 58.118 -26.525 1.00 40.91 94 GLY A N 1
ATOM 752 C CA . GLY A 1 94 ? -11.193 58.981 -27.695 1.00 40.91 94 GLY A CA 1
ATOM 753 C C . GLY A 1 94 ? -10.372 60.260 -27.512 1.00 40.91 94 GLY A C 1
ATOM 754 O O . GLY A 1 94 ? -10.932 61.344 -27.410 1.00 40.91 94 GLY A O 1
ATOM 755 N N . LEU A 1 95 ? -9.046 60.158 -27.640 1.00 40.09 95 LEU A N 1
ATOM 756 C CA . LEU A 1 95 ? -8.233 61.242 -28.204 1.00 40.09 95 LEU A CA 1
ATOM 757 C C . LEU A 1 95 ? -8.004 60.932 -29.687 1.00 40.09 95 LEU A C 1
ATOM 759 O O . LEU A 1 95 ? -7.033 60.282 -30.061 1.00 40.09 95 LEU A O 1
ATOM 763 N N . ALA A 1 96 ? -8.943 61.365 -30.527 1.00 41.16 96 ALA A N 1
ATOM 764 C CA . ALA A 1 96 ? -8.734 61.468 -31.964 1.00 41.16 96 ALA A CA 1
ATOM 765 C C . ALA A 1 96 ? -8.289 62.905 -32.267 1.00 41.16 96 ALA A C 1
ATOM 767 O O . ALA A 1 96 ? -9.075 63.842 -32.136 1.00 41.16 96 ALA A O 1
ATOM 768 N N . LEU A 1 97 ? -7.018 63.080 -32.645 1.00 47.22 97 LEU A N 1
ATOM 769 C CA . LEU A 1 97 ? -6.552 64.322 -33.260 1.00 47.22 97 LEU A CA 1
ATOM 770 C C . LEU A 1 97 ? -7.258 64.522 -34.617 1.00 47.22 97 LEU A C 1
ATOM 772 O O . LEU A 1 97 ? -7.353 63.568 -35.396 1.00 47.22 97 LEU A O 1
ATOM 776 N N . PRO A 1 98 ? -7.709 65.743 -34.952 1.00 45.41 98 PRO A N 1
ATOM 777 C CA . PRO A 1 98 ? -8.334 66.019 -36.239 1.00 45.41 98 PRO A CA 1
ATOM 778 C C . PRO A 1 98 ? -7.279 66.100 -37.355 1.00 45.41 98 PRO A C 1
ATOM 780 O O . PRO A 1 98 ? -6.458 67.015 -37.391 1.00 45.41 98 PRO A O 1
ATOM 783 N N . ARG A 1 99 ? -7.322 65.167 -38.317 1.00 39.03 99 ARG A N 1
ATOM 784 C CA . ARG A 1 99 ? -6.680 65.347 -39.630 1.00 39.03 99 ARG A CA 1
ATOM 785 C C . ARG A 1 99 ? -7.658 66.083 -40.543 1.00 39.03 99 ARG A C 1
ATOM 787 O O . ARG A 1 99 ? -8.623 65.489 -41.017 1.00 39.03 99 ARG A O 1
ATOM 794 N N . CYS A 1 100 ? -7.391 67.360 -40.810 1.00 41.22 100 CYS A N 1
ATOM 795 C CA . CYS A 1 100 ? -8.048 68.113 -41.875 1.00 41.22 100 CYS A CA 1
ATOM 796 C C . CYS A 1 100 ? -7.898 67.357 -43.203 1.00 41.22 100 CYS A C 1
ATOM 798 O O . CYS A 1 100 ? -6.780 67.111 -43.661 1.00 41.22 100 CYS A O 1
ATOM 800 N N . ARG A 1 101 ? -9.022 66.969 -43.818 1.00 41.62 101 ARG A N 1
ATOM 801 C CA . ARG A 1 101 ? -9.051 66.402 -45.167 1.00 41.62 101 ARG A CA 1
ATOM 802 C C . ARG A 1 101 ? -9.777 67.367 -46.089 1.00 41.62 101 ARG A C 1
ATOM 804 O O . ARG A 1 101 ? -10.957 67.658 -45.924 1.00 41.62 101 ARG A O 1
ATOM 811 N N . GLN A 1 102 ? -8.998 67.881 -47.024 1.00 41.53 102 GLN A N 1
ATOM 812 C CA . GLN A 1 102 ? -9.383 68.800 -48.071 1.00 41.53 102 GLN A CA 1
ATOM 813 C C . GLN A 1 102 ? -10.192 68.078 -49.155 1.00 41.53 102 GLN A C 1
ATOM 815 O O . GLN A 1 102 ? -9.782 67.019 -49.620 1.00 41.53 102 GLN A O 1
ATOM 820 N N . GLY A 1 103 ? -11.293 68.710 -49.569 1.00 37.72 103 GLY A N 1
ATOM 821 C CA . GLY A 1 103 ? -11.819 68.646 -50.933 1.00 37.72 103 GLY A CA 1
ATOM 822 C C . GLY A 1 103 ? -12.758 67.490 -51.294 1.00 37.72 103 GLY A C 1
ATOM 823 O O . GLY A 1 103 ? -12.329 66.356 -51.466 1.00 37.72 103 GLY A O 1
ATOM 824 N N . GLY A 1 104 ? -14.008 67.853 -51.603 1.00 41.97 104 GLY A N 1
ATOM 825 C CA . GLY A 1 104 ? -14.606 67.451 -52.882 1.00 41.97 104 GLY A CA 1
ATOM 826 C C . GLY A 1 104 ? -15.846 66.557 -52.837 1.00 41.97 104 GLY A C 1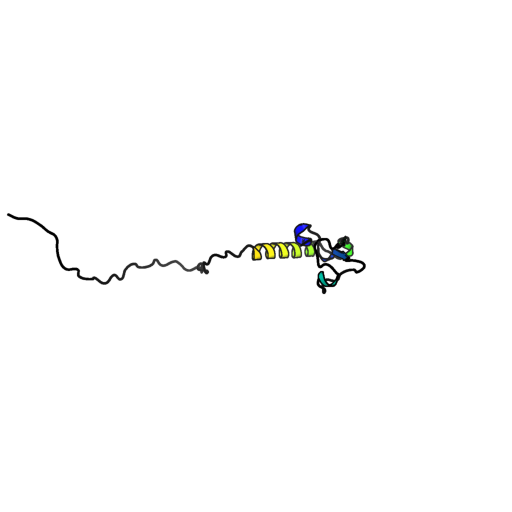
ATOM 827 O O . GLY A 1 104 ? -15.729 65.339 -52.846 1.00 41.97 104 GLY A O 1
ATOM 828 N N . GLN A 1 105 ? -17.029 67.169 -52.951 1.00 44.28 105 GLN A N 1
ATOM 829 C CA . GLN A 1 105 ? -18.228 66.591 -53.588 1.00 44.28 105 GLN A CA 1
ATOM 830 C C . GLN A 1 105 ? -18.861 67.743 -54.406 1.00 44.28 105 GLN A C 1
ATOM 832 O O . GLN A 1 105 ? -19.131 68.792 -53.833 1.00 44.28 105 GLN A O 1
ATOM 837 N N . ARG A 1 106 ? -18.758 67.766 -55.751 1.00 46.28 106 ARG A N 1
ATOM 838 C CA . ARG A 1 106 ? -19.753 67.283 -56.751 1.00 46.28 106 ARG A CA 1
ATOM 839 C C . ARG A 1 106 ? -21.169 67.812 -56.426 1.00 46.28 106 ARG A C 1
ATOM 841 O O . ARG A 1 106 ? -21.637 67.545 -55.335 1.00 46.28 106 ARG A O 1
ATOM 848 N N . SER A 1 107 ? -21.936 68.505 -57.276 1.00 44.66 107 SER A N 1
ATOM 849 C CA . SER A 1 107 ? -22.044 68.520 -58.744 1.00 44.66 107 SER A CA 1
ATOM 850 C C . SER A 1 107 ? -23.050 69.616 -59.205 1.00 44.66 107 SER A C 1
ATOM 852 O O . SER A 1 107 ? -23.878 70.021 -58.398 1.00 44.66 107 SER A O 1
ATOM 854 N N . ALA A 1 108 ? -23.041 69.937 -60.513 1.00 40.91 108 ALA A N 1
ATOM 855 C CA . ALA A 1 108 ? -24.116 70.509 -61.367 1.00 40.91 108 ALA A CA 1
ATOM 856 C C . ALA A 1 108 ? -24.460 72.031 -61.350 1.00 40.91 108 ALA A C 1
ATOM 858 O O . ALA A 1 108 ? -24.952 72.557 -60.360 1.00 40.91 108 ALA A O 1
ATOM 859 N N . MET A 1 109 ? -24.188 72.685 -62.501 1.00 41.59 109 MET A N 1
ATOM 860 C CA . MET A 1 109 ? -25.067 73.475 -63.420 1.00 41.59 109 MET A CA 1
ATOM 861 C C . MET A 1 109 ? -26.487 73.868 -62.948 1.00 41.59 109 MET A C 1
ATOM 863 O O . MET A 1 109 ? -27.069 73.125 -62.156 1.00 41.59 109 MET A O 1
ATOM 867 N N . PRO A 1 110 ? -27.124 74.935 -63.488 1.00 57.97 110 PRO A N 1
ATOM 868 C CA . PRO A 1 110 ? -26.980 75.523 -64.841 1.00 57.97 110 PRO A CA 1
ATOM 869 C C . PRO A 1 110 ? -26.222 76.852 -64.957 1.00 57.97 110 PRO A C 1
ATOM 871 O O . PRO A 1 110 ? -26.069 77.556 -63.937 1.00 57.97 110 PRO A O 1
#

Organism: NCBI:txid240206

Foldseek 3Di:
DCCVVPVADPLQWFKDFDHDTDDPVDDPVVSPPDDPPRDMDIGGDDCVVSVNDPVNSVVVVVVVVVVVVVVVPDPPPDDDDPDDDDDDDDDDDDPDDDDDDDDDDDDDDD

Secondary structure (DSSP, 8-state):
-HHHHH---GGGEEEEETTEE--TTS-GGGGT--STT--EEEEE--TTTTT--HHHHHHHHHHHHHHHHHHH----S-------S---PPPPP-----------------

pLDDT: mean 72.69, std 19.72, range [37.72, 92.44]

Radius of gyration: 33.61 Å; chains: 1; bounding box: 42×88×78 Å

Sequence (110 aa):
QIFQDYGFHPLVQRWIIGQCLCVDERTVSSYGIRRDGDTAFLYLLSAKMAELTEERYEEDQARVMLSSISSSSLPSDGEQRKYNTLPNMPPKKGLALPRCRQGGQRSAMP